Protein AF-A0A7X2MGV6-F1 (afdb_monomer)

Foldseek 3Di:
DCPPPVDDDDDLVNLLVVLVVVDADDLEEEEAAQQLNSNVVNVLVVCLQCVPVQDQDPDPDVVSCVCSGSLLPDDQVSHEYEYEHQDPVRVVSNLVSCQQQQHFYKYFNDDSVQQETAWMWGWDDPDSDRRHGTDIDTDDQDVVVCVVSVHDYDD

Solvent-accessible surface area (backbone atoms only — not comparable to full-atom values): 8718 Å² total; per-residue (Å²): 84,58,88,80,69,62,52,77,85,80,54,67,71,56,26,48,49,51,41,60,70,76,55,79,91,61,54,64,46,79,36,67,70,36,53,59,29,62,48,60,50,32,39,52,53,54,48,35,70,60,35,86,89,56,81,69,78,94,64,89,51,67,68,59,50,57,64,58,23,43,75,70,62,41,59,38,78,70,36,39,42,40,36,22,28,69,46,82,82,27,49,63,48,27,52,49,55,40,22,73,65,20,34,26,33,36,42,35,35,20,41,72,85,83,25,42,24,77,51,38,33,43,32,43,36,93,59,91,50,64,87,39,59,19,48,80,41,76,52,70,97,44,70,70,53,23,63,74,70,66,38,44,73,57,132

Mean predicted aligned error: 6.21 Å

pLDDT: mean 86.59, std 11.35, range [55.81, 98.19]

Structure (mmCIF, N/CA/C/O backbone):
data_AF-A0A7X2MGV6-F1
#
_entry.id   AF-A0A7X2MGV6-F1
#
loop_
_atom_site.group_PDB
_atom_site.id
_atom_site.type_symbol
_atom_site.label_atom_id
_atom_site.label_alt_id
_atom_site.label_comp_id
_atom_site.label_asym_id
_atom_site.label_entity_id
_atom_site.label_seq_id
_atom_site.pdbx_PDB_ins_code
_atom_site.Cartn_x
_atom_site.Cartn_y
_atom_site.Cartn_z
_atom_site.occupancy
_atom_site.B_iso_or_equiv
_atom_site.auth_seq_id
_atom_site.auth_comp_id
_atom_site.auth_asym_id
_atom_site.auth_atom_id
_atom_site.pdbx_PDB_model_num
ATOM 1 N N . GLU A 1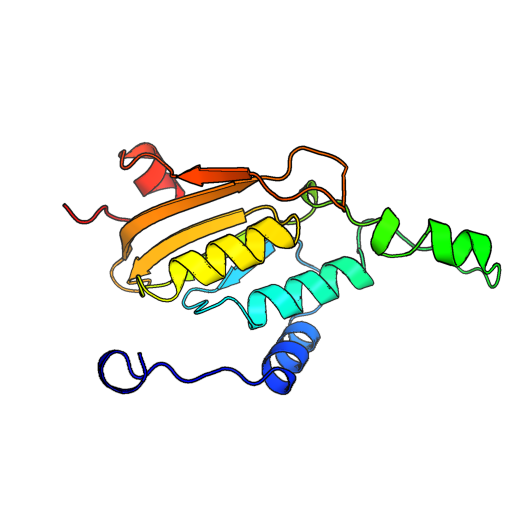 1 ? -0.380 8.592 17.434 1.00 67.88 1 GLU A N 1
ATOM 2 C CA . GLU A 1 1 ? 0.390 7.459 16.893 1.00 67.88 1 GLU A CA 1
ATOM 3 C C . GLU A 1 1 ? 1.152 6.828 18.029 1.00 67.88 1 GLU A C 1
ATOM 5 O O . GLU A 1 1 ? 0.572 6.014 18.722 1.00 67.88 1 GLU A O 1
ATOM 10 N N . ARG A 1 2 ? 2.359 7.301 18.349 1.00 68.62 2 ARG A N 1
ATOM 11 C CA . ARG A 1 2 ? 3.227 6.647 19.335 1.00 68.62 2 ARG A CA 1
ATOM 12 C C . ARG A 1 2 ? 2.630 6.484 20.741 1.00 68.62 2 ARG A C 1
ATOM 14 O O . ARG A 1 2 ? 2.816 5.451 21.362 1.00 68.62 2 ARG A O 1
ATOM 21 N N . LYS A 1 3 ? 1.885 7.477 21.246 1.00 71.19 3 LYS A N 1
ATOM 22 C CA . LYS A 1 3 ? 1.242 7.394 22.576 1.00 71.19 3 LYS A CA 1
ATOM 23 C C . LYS A 1 3 ? -0.084 6.623 22.569 1.00 71.19 3 LYS A C 1
ATOM 25 O O . LYS A 1 3 ? -0.357 5.892 23.509 1.00 71.19 3 LYS A O 1
ATOM 30 N N . SER A 1 4 ? -0.901 6.803 21.529 1.00 75.19 4 SER A N 1
ATOM 31 C CA . SER A 1 4 ? -2.273 6.277 21.465 1.00 75.19 4 SER A CA 1
ATOM 32 C C . SER A 1 4 ? -2.385 4.914 20.776 1.00 75.19 4 SER A C 1
ATOM 34 O O . SER A 1 4 ? -3.077 4.038 21.269 1.00 75.19 4 SER A O 1
ATOM 36 N N . LYS A 1 5 ? -1.688 4.734 19.650 1.00 75.25 5 LYS A N 1
ATOM 37 C CA . LYS A 1 5 ? -1.692 3.524 18.811 1.00 75.25 5 LYS A CA 1
ATOM 38 C C . LYS A 1 5 ? -0.393 2.715 18.920 1.00 75.25 5 LYS A C 1
ATOM 40 O O . LYS A 1 5 ? -0.281 1.670 18.300 1.00 75.25 5 LYS A O 1
ATOM 45 N N . LYS A 1 6 ? 0.594 3.205 19.688 1.00 78.69 6 LYS A N 1
ATOM 46 C CA . LYS A 1 6 ? 1.928 2.596 19.865 1.00 78.69 6 LYS A CA 1
ATOM 4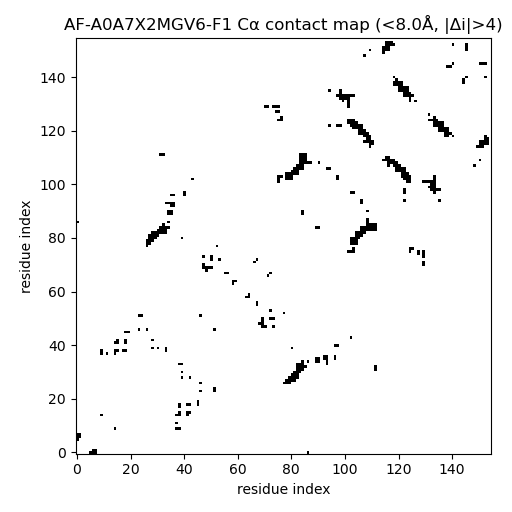7 C C . LYS A 1 6 ? 2.653 2.285 18.547 1.00 78.69 6 LYS A C 1
ATOM 49 O O . LYS A 1 6 ? 3.482 1.390 18.496 1.00 78.69 6 LYS A O 1
ATOM 54 N N . GLN A 1 7 ? 2.347 3.038 17.491 1.00 74.12 7 GLN A N 1
ATOM 55 C CA . GLN A 1 7 ? 3.020 2.890 16.206 1.00 74.12 7 GLN A CA 1
ATOM 56 C C . GLN A 1 7 ? 4.441 3.457 16.301 1.00 74.12 7 GLN A C 1
ATOM 58 O O . GLN A 1 7 ? 4.626 4.609 16.716 1.00 74.12 7 GLN A O 1
ATOM 63 N N . ASP A 1 8 ? 5.413 2.649 15.887 1.00 75.56 8 ASP A N 1
ATOM 64 C CA . ASP A 1 8 ? 6.811 3.033 15.729 1.00 75.56 8 ASP A CA 1
ATOM 65 C C . ASP A 1 8 ? 7.162 3.208 14.245 1.00 75.56 8 ASP A C 1
ATOM 67 O O . ASP A 1 8 ? 6.505 2.683 13.345 1.00 75.56 8 ASP A O 1
ATOM 71 N N . PHE A 1 9 ? 8.196 4.002 13.982 1.00 81.19 9 PHE A N 1
ATOM 72 C CA . PHE A 1 9 ? 8.679 4.253 12.628 1.00 81.19 9 PHE A CA 1
ATOM 73 C C . PHE A 1 9 ? 9.552 3.092 12.146 1.00 81.19 9 PHE A C 1
ATOM 75 O O . PHE A 1 9 ? 10.449 2.662 12.870 1.00 81.19 9 PHE A O 1
ATOM 82 N N . THR A 1 10 ? 9.350 2.641 10.905 1.00 88.19 10 THR A N 1
ATOM 83 C CA . THR A 1 10 ? 10.216 1.632 10.277 1.00 88.19 10 THR A CA 1
ATOM 84 C C . THR A 1 10 ? 11.427 2.314 9.631 1.00 88.19 10 THR A C 1
ATOM 86 O O . THR A 1 10 ? 11.252 3.078 8.678 1.00 88.19 10 THR A O 1
ATOM 89 N N . PRO A 1 11 ? 12.667 2.064 10.101 1.00 91.19 11 PRO A N 1
ATOM 90 C CA . PRO A 1 11 ? 13.856 2.632 9.480 1.00 91.19 11 PRO A CA 1
ATOM 91 C C . PRO A 1 11 ? 14.032 2.141 8.040 1.00 91.19 11 PRO A C 1
ATOM 93 O O . PRO A 1 11 ? 13.826 0.966 7.743 1.00 91.19 11 PRO A O 1
ATOM 96 N N . ILE A 1 12 ? 14.520 3.019 7.161 1.00 90.75 12 ILE A N 1
ATOM 97 C CA . ILE A 1 12 ? 14.731 2.727 5.731 1.00 90.75 12 ILE A CA 1
ATOM 98 C C . ILE A 1 12 ? 15.596 1.475 5.510 1.00 90.75 12 ILE A C 1
ATOM 100 O O . ILE A 1 12 ? 15.359 0.709 4.575 1.00 90.75 12 ILE A O 1
ATOM 104 N N . SER A 1 13 ? 16.596 1.243 6.365 1.00 93.94 13 SER A N 1
ATOM 105 C CA . SER A 1 13 ? 17.450 0.053 6.295 1.00 93.94 13 SER A CA 1
ATOM 106 C C . SER A 1 13 ? 16.654 -1.246 6.449 1.00 93.94 13 SER A C 1
ATOM 108 O O . SER A 1 13 ? 16.913 -2.199 5.715 1.00 93.94 13 SER A O 1
ATOM 110 N N . ILE A 1 14 ? 15.658 -1.264 7.339 1.00 94.62 14 ILE A N 1
ATOM 111 C CA . ILE A 1 14 ? 14.778 -2.413 7.568 1.00 94.62 14 ILE A CA 1
ATOM 112 C C . ILE A 1 14 ? 13.837 -2.600 6.380 1.00 94.62 14 ILE A C 1
ATOM 114 O O . ILE A 1 14 ? 13.774 -3.701 5.837 1.00 94.62 14 ILE A O 1
ATOM 118 N N . SER A 1 15 ? 13.194 -1.531 5.899 1.00 93.50 15 SER A N 1
ATOM 119 C CA . SER A 1 15 ? 12.315 -1.597 4.722 1.00 93.50 15 SER A CA 1
ATOM 120 C C . SER A 1 15 ? 13.045 -2.159 3.497 1.00 93.50 15 SER A C 1
ATOM 122 O O . SER A 1 15 ? 12.545 -3.054 2.815 1.00 93.50 15 SER A O 1
ATOM 124 N N . ASN A 1 16 ? 14.277 -1.701 3.256 1.00 91.62 16 ASN A N 1
ATOM 125 C CA . ASN A 1 16 ? 15.115 -2.186 2.160 1.00 91.62 16 ASN A CA 1
ATOM 126 C C . ASN A 1 16 ? 15.558 -3.642 2.339 1.00 91.62 16 ASN A C 1
ATOM 128 O O . ASN A 1 16 ? 15.649 -4.376 1.352 1.00 91.62 16 ASN A O 1
ATOM 132 N N . LEU A 1 17 ? 15.870 -4.059 3.569 1.00 93.38 17 LEU A N 1
ATOM 133 C CA . LEU A 1 17 ? 16.241 -5.440 3.867 1.00 93.38 17 LEU A CA 1
ATOM 134 C C . LEU A 1 17 ? 15.065 -6.381 3.592 1.00 93.38 17 LEU A C 1
ATOM 136 O O . LEU A 1 17 ? 15.218 -7.334 2.830 1.00 93.38 17 LEU A O 1
ATOM 140 N N . VAL A 1 18 ? 13.882 -6.076 4.132 1.00 91.81 18 VAL A N 1
ATOM 141 C CA . VAL A 1 18 ? 12.676 -6.896 3.944 1.00 91.81 18 VAL A CA 1
ATOM 142 C C . VAL A 1 18 ? 12.295 -6.978 2.468 1.00 91.81 18 VAL A C 1
ATOM 144 O O . VAL A 1 18 ? 12.086 -8.073 1.948 1.00 91.81 18 VAL A O 1
ATOM 147 N N . ALA A 1 19 ? 12.307 -5.852 1.749 1.00 89.31 19 ALA A N 1
ATOM 148 C CA . ALA A 1 19 ? 12.002 -5.835 0.320 1.00 89.31 19 ALA A CA 1
ATOM 149 C C . ALA A 1 19 ? 12.981 -6.681 -0.520 1.00 89.31 19 ALA A C 1
ATOM 151 O O . ALA A 1 19 ? 12.624 -7.131 -1.607 1.00 89.31 19 ALA A O 1
ATOM 152 N N . LYS A 1 20 ? 14.220 -6.895 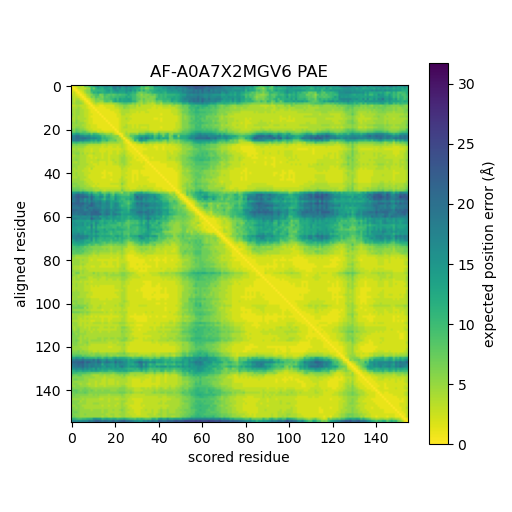-0.053 1.00 87.94 20 LYS A N 1
ATOM 153 C CA . LYS A 1 20 ? 15.183 -7.803 -0.699 1.00 87.94 20 LYS A CA 1
ATOM 154 C C . LYS A 1 20 ? 14.940 -9.269 -0.331 1.00 87.94 20 LYS A C 1
ATOM 156 O O . LYS A 1 20 ? 15.147 -10.118 -1.193 1.00 87.94 20 LYS A O 1
ATOM 161 N N . LEU A 1 21 ? 14.512 -9.550 0.903 1.00 89.81 21 LEU A N 1
ATOM 162 C CA . LEU A 1 21 ? 14.235 -10.906 1.396 1.00 89.81 21 LEU A CA 1
ATOM 163 C C . LEU A 1 21 ? 12.995 -11.534 0.751 1.00 89.81 21 LEU A C 1
ATOM 165 O O . LEU A 1 21 ? 13.028 -12.710 0.414 1.00 89.81 21 LEU A O 1
ATOM 169 N N . VAL A 1 22 ? 11.926 -10.756 0.541 1.00 84.62 22 VAL A N 1
ATOM 170 C CA . VAL A 1 22 ? 10.659 -11.242 -0.050 1.00 84.62 22 VAL A CA 1
ATOM 171 C C . VAL A 1 22 ? 10.827 -11.737 -1.497 1.00 84.62 22 VAL A C 1
ATOM 173 O O . VAL A 1 22 ? 10.012 -12.515 -1.986 1.00 84.62 22 VAL A O 1
ATOM 176 N N . GLY A 1 23 ? 11.905 -11.348 -2.181 1.00 70.44 23 GLY A N 1
ATOM 177 C CA . GLY A 1 23 ? 12.182 -11.803 -3.542 1.00 70.44 23 GLY A CA 1
ATOM 178 C C . GLY A 1 23 ? 11.394 -11.039 -4.611 1.00 70.44 23 GLY A C 1
ATOM 179 O O . GLY A 1 23 ? 10.854 -9.962 -4.361 1.00 70.44 23 GLY A O 1
ATOM 180 N N . LYS A 1 24 ? 11.423 -11.549 -5.848 1.00 67.00 24 LYS A N 1
ATOM 181 C CA . LYS A 1 24 ? 11.068 -10.789 -7.066 1.00 67.00 24 LYS A CA 1
ATOM 182 C C . LYS A 1 24 ? 9.842 -11.325 -7.803 1.00 67.00 24 LYS A C 1
ATOM 184 O O . LYS A 1 24 ? 9.448 -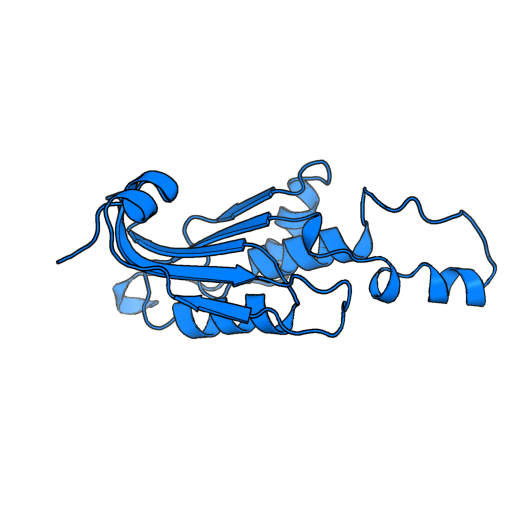10.753 -8.813 1.00 67.00 24 LYS A O 1
ATOM 189 N N . ASP A 1 25 ? 9.260 -12.413 -7.321 1.00 63.19 25 ASP A N 1
ATOM 190 C CA . ASP A 1 25 ? 8.437 -13.275 -8.175 1.00 63.19 25 ASP A CA 1
ATOM 191 C C . ASP A 1 25 ? 6.949 -12.913 -8.135 1.00 63.19 25 ASP A C 1
ATOM 193 O O . ASP A 1 25 ? 6.122 -13.595 -8.735 1.00 63.19 25 ASP A O 1
ATOM 197 N N . LYS A 1 26 ? 6.592 -11.837 -7.421 1.00 72.31 26 LYS A N 1
ATOM 198 C CA . LYS A 1 26 ? 5.208 -11.389 -7.274 1.00 72.31 26 LYS A CA 1
ATOM 199 C C . LYS A 1 26 ? 5.064 -9.910 -7.614 1.00 72.31 26 LYS A C 1
ATOM 201 O O . LYS A 1 26 ? 5.686 -9.043 -6.990 1.00 72.31 26 LYS A O 1
ATOM 206 N N . SER A 1 27 ? 4.191 -9.652 -8.584 1.00 83.75 27 SER A N 1
ATOM 207 C CA . SER A 1 27 ? 3.685 -8.329 -8.962 1.00 83.75 27 SER A CA 1
ATOM 208 C C . SER A 1 27 ? 2.731 -7.733 -7.927 1.00 83.75 27 SER A C 1
ATOM 210 O O . SER A 1 27 ? 2.438 -6.542 -7.970 1.00 83.75 27 SER A O 1
ATOM 212 N N . THR A 1 28 ? 2.252 -8.550 -6.993 1.00 90.06 28 THR A N 1
ATOM 213 C CA . THR A 1 28 ? 1.317 -8.152 -5.943 1.00 90.06 28 THR A CA 1
ATOM 214 C C . THR A 1 28 ? 2.037 -7.890 -4.625 1.00 90.06 28 THR A C 1
ATOM 216 O O . THR A 1 28 ? 2.928 -8.648 -4.231 1.00 90.06 28 THR A O 1
ATOM 219 N N . TYR A 1 29 ? 1.587 -6.875 -3.901 1.00 93.69 29 TYR A N 1
ATOM 220 C CA . TYR A 1 29 ? 2.044 -6.516 -2.566 1.00 93.69 29 TYR A CA 1
ATOM 221 C C . TYR A 1 29 ? 0.846 -6.348 -1.631 1.00 93.69 29 TYR A C 1
ATOM 223 O O . TYR A 1 29 ? -0.177 -5.817 -2.052 1.00 93.69 29 TYR A O 1
ATOM 231 N N . TYR A 1 30 ? 0.982 -6.788 -0.380 1.00 94.81 30 TYR A N 1
ATOM 232 C CA . TYR A 1 30 ? -0.011 -6.576 0.670 1.00 94.81 30 TYR A CA 1
ATOM 233 C C . TYR A 1 30 ? 0.673 -6.139 1.965 1.00 94.81 30 TYR A C 1
ATOM 235 O O . TYR A 1 30 ? 1.629 -6.784 2.401 1.00 94.81 30 TYR A O 1
ATOM 243 N N . GLU A 1 31 ? 0.174 -5.067 2.576 1.00 94.69 31 GLU A N 1
ATOM 244 C CA . GLU A 1 31 ? 0.638 -4.568 3.871 1.00 94.69 31 GLU A CA 1
ATOM 245 C C . GLU A 1 31 ? -0.553 -4.165 4.757 1.00 94.69 31 GLU A C 1
ATOM 247 O O . GLU A 1 31 ? -1.193 -3.153 4.474 1.00 94.69 31 GLU A O 1
ATOM 252 N N . PRO A 1 32 ? -0.854 -4.915 5.835 1.00 95.00 32 PRO A N 1
ATOM 253 C CA . PRO A 1 32 ? -2.021 -4.665 6.687 1.00 95.00 32 PRO A CA 1
ATOM 254 C C . PRO A 1 32 ? -1.862 -3.478 7.656 1.00 95.00 32 PRO A C 1
ATOM 256 O O . PRO A 1 32 ? -2.792 -3.171 8.394 1.00 95.00 32 PRO A O 1
ATOM 259 N N . ALA A 1 33 ? -0.679 -2.864 7.739 1.00 94.06 33 ALA A N 1
ATOM 260 C CA . ALA A 1 33 ? -0.380 -1.763 8.659 1.00 94.06 33 ALA A CA 1
ATOM 261 C C . ALA A 1 33 ? 0.670 -0.831 8.042 1.00 94.06 33 ALA A C 1
ATOM 263 O O . ALA A 1 33 ? 1.797 -0.716 8.527 1.00 94.06 33 ALA A O 1
ATOM 264 N N . ALA A 1 34 ? 0.313 -0.223 6.913 1.00 94.44 34 ALA A N 1
ATOM 265 C CA . ALA A 1 34 ? 1.271 0.451 6.045 1.00 94.44 34 ALA A CA 1
ATOM 266 C C . ALA A 1 34 ? 1.873 1.732 6.637 1.00 94.44 34 ALA A C 1
ATOM 268 O O . ALA A 1 34 ? 2.948 2.178 6.216 1.00 94.44 34 ALA A O 1
ATOM 269 N N . GLY A 1 35 ? 1.210 2.361 7.608 1.00 93.50 35 GLY A N 1
ATOM 270 C CA . GLY A 1 35 ? 1.578 3.680 8.099 1.00 93.50 35 GLY A CA 1
ATOM 271 C C . GLY A 1 35 ? 1.660 4.668 6.938 1.00 93.50 35 GLY A C 1
ATOM 272 O O . GLY A 1 35 ? 0.722 4.831 6.165 1.00 93.50 35 GLY A O 1
ATOM 273 N N . THR A 1 36 ? 2.811 5.324 6.782 1.00 93.75 36 THR A N 1
ATOM 274 C CA . THR A 1 36 ? 3.068 6.224 5.645 1.00 93.75 36 THR A CA 1
ATOM 275 C C . THR A 1 36 ? 3.563 5.504 4.382 1.00 93.75 36 THR A C 1
ATOM 277 O O . THR A 1 36 ? 3.825 6.162 3.376 1.00 93.75 36 THR A O 1
ATOM 280 N N . GLY A 1 37 ? 3.706 4.174 4.411 1.00 94.25 37 GLY A N 1
ATOM 281 C CA . GLY A 1 37 ? 4.057 3.339 3.260 1.00 94.25 37 GLY A CA 1
ATOM 282 C C . GLY A 1 37 ? 5.557 3.138 3.036 1.00 94.25 37 GLY A C 1
ATOM 283 O O . GLY A 1 37 ? 5.988 2.972 1.900 1.00 94.25 37 GLY A O 1
ATOM 284 N N . SER A 1 38 ? 6.398 3.182 4.076 1.00 94.69 38 SER A N 1
ATOM 285 C CA . SER A 1 38 ? 7.860 3.072 3.894 1.00 94.69 38 SER A CA 1
ATOM 286 C C . SER A 1 38 ? 8.304 1.738 3.267 1.00 94.69 38 SER A C 1
ATOM 288 O O . SER A 1 38 ? 9.200 1.722 2.419 1.00 94.69 38 SER A O 1
ATOM 290 N N . MET A 1 39 ? 7.678 0.622 3.656 1.00 94.00 39 MET A N 1
ATOM 291 C CA . MET A 1 39 ? 7.963 -0.703 3.102 1.00 94.00 39 MET A CA 1
ATOM 292 C C . MET A 1 39 ? 7.361 -0.866 1.709 1.00 94.00 39 MET A C 1
ATOM 294 O O . MET A 1 39 ? 8.052 -1.347 0.810 1.00 94.00 39 MET A O 1
ATOM 298 N N . LEU A 1 40 ? 6.140 -0.372 1.506 1.00 95.12 40 LEU A N 1
ATOM 299 C CA . LEU A 1 40 ? 5.508 -0.258 0.195 1.00 95.12 40 LEU A CA 1
ATOM 300 C C . LEU A 1 40 ? 6.404 0.490 -0.811 1.00 95.12 40 LEU A C 1
ATOM 302 O O . LEU A 1 40 ? 6.646 0.001 -1.914 1.00 95.12 40 LEU A O 1
ATOM 306 N N . ILE A 1 41 ? 6.991 1.624 -0.415 1.00 94.56 41 ILE A N 1
ATOM 307 C CA . ILE A 1 41 ? 7.931 2.388 -1.252 1.00 94.56 41 ILE A CA 1
ATOM 308 C C . ILE A 1 41 ? 9.194 1.574 -1.558 1.00 94.56 41 ILE A C 1
ATOM 310 O O . ILE A 1 41 ? 9.672 1.591 -2.694 1.00 94.56 41 ILE A O 1
ATOM 314 N N . ALA A 1 42 ? 9.744 0.858 -0.574 1.00 93.62 42 ALA A N 1
ATOM 315 C CA . ALA A 1 42 ? 10.921 0.016 -0.784 1.00 93.62 42 ALA A CA 1
ATOM 316 C C . ALA A 1 42 ? 10.635 -1.142 -1.759 1.00 93.62 42 ALA A C 1
ATOM 318 O O . ALA A 1 42 ? 11.476 -1.451 -2.610 1.00 93.62 42 ALA A O 1
ATOM 319 N N . LYS A 1 43 ? 9.440 -1.747 -1.688 1.00 91.94 43 LYS A N 1
ATOM 320 C CA . LYS A 1 43 ? 8.986 -2.760 -2.654 1.00 91.94 43 LYS A CA 1
ATOM 321 C C . LYS A 1 43 ? 8.852 -2.167 -4.054 1.00 91.94 43 LYS A C 1
ATOM 323 O O . LYS A 1 43 ? 9.480 -2.690 -4.970 1.00 91.94 43 LYS A O 1
ATOM 328 N N . TRP A 1 44 ? 8.147 -1.044 -4.201 1.00 90.69 44 TRP A N 1
ATOM 329 C CA . TRP A 1 44 ? 8.008 -0.345 -5.484 1.00 90.69 44 TRP A CA 1
ATOM 330 C C . TRP A 1 44 ? 9.358 0.003 -6.114 1.00 90.69 44 TRP A C 1
ATOM 332 O O . TRP A 1 44 ? 9.572 -0.190 -7.310 1.00 90.69 44 TRP A O 1
ATOM 342 N N . TRP A 1 45 ? 10.311 0.475 -5.308 1.00 89.19 45 TRP A N 1
ATOM 343 C CA . TRP A 1 45 ? 11.653 0.782 -5.791 1.00 89.19 45 TRP A CA 1
ATOM 344 C C . TRP A 1 45 ? 12.378 -0.465 -6.315 1.00 89.19 45 TRP A C 1
ATOM 346 O O . TRP A 1 45 ? 13.009 -0.426 -7.375 1.00 89.19 45 TRP A O 1
ATOM 356 N N . ASN A 1 46 ? 12.264 -1.592 -5.607 1.00 86.88 46 ASN A N 1
ATOM 357 C CA . ASN A 1 46 ? 12.820 -2.864 -6.063 1.00 86.88 46 ASN A CA 1
ATOM 358 C C . ASN A 1 46 ? 12.161 -3.354 -7.360 1.00 86.88 46 ASN A C 1
ATOM 360 O O . ASN A 1 46 ? 12.875 -3.832 -8.247 1.00 86.88 46 ASN A O 1
ATOM 364 N N . ASP A 1 47 ? 10.843 -3.202 -7.478 1.00 85.19 47 ASP A N 1
ATOM 365 C CA . ASP A 1 47 ? 10.063 -3.579 -8.657 1.00 85.19 47 ASP A CA 1
ATOM 366 C C . ASP A 1 47 ? 10.469 -2.755 -9.879 1.00 85.19 47 ASP A C 1
ATOM 368 O O . ASP A 1 47 ? 10.844 -3.321 -10.908 1.00 85.19 47 ASP A O 1
ATOM 372 N N . ARG A 1 48 ? 10.546 -1.427 -9.723 1.00 82.38 48 ARG A N 1
ATOM 373 C CA . ARG A 1 48 ? 11.080 -0.496 -10.727 1.00 82.38 48 ARG A CA 1
ATOM 374 C C . ARG A 1 48 ? 12.457 -0.923 -11.216 1.00 82.38 48 ARG A C 1
ATOM 376 O O . ARG A 1 48 ? 12.678 -1.044 -12.416 1.00 82.38 48 ARG A O 1
ATOM 383 N N . LEU A 1 49 ? 13.408 -1.123 -10.301 1.00 78.25 49 LEU A N 1
ATOM 384 C CA . LEU A 1 49 ? 14.805 -1.363 -10.668 1.00 78.25 49 LEU A CA 1
ATOM 385 C C . LEU A 1 49 ? 15.013 -2.659 -11.446 1.00 78.25 49 LEU A C 1
ATOM 387 O O . LEU A 1 49 ? 15.914 -2.711 -12.290 1.00 78.25 49 LEU A O 1
ATOM 391 N N . LYS A 1 50 ? 14.230 -3.691 -11.125 1.00 69.56 50 LYS A N 1
ATOM 392 C CA . LYS A 1 50 ? 14.476 -5.059 -11.584 1.00 69.56 50 LYS A CA 1
ATOM 393 C C . LYS A 1 50 ? 13.480 -5.558 -12.620 1.00 69.56 50 LYS A C 1
ATOM 395 O O . LYS A 1 50 ? 13.744 -6.642 -13.123 1.00 69.56 50 LYS A O 1
ATOM 400 N N . ASN A 1 51 ? 12.404 -4.803 -12.881 1.00 65.69 51 ASN A N 1
ATOM 401 C CA . ASN A 1 51 ? 11.276 -5.112 -13.763 1.00 65.69 51 ASN A CA 1
ATOM 402 C C . ASN A 1 51 ? 11.317 -6.546 -14.338 1.00 65.69 51 ASN A C 1
ATOM 404 O O . ASN A 1 51 ? 11.934 -6.757 -15.383 1.00 65.69 51 ASN A O 1
ATOM 408 N N . PRO A 1 52 ? 10.682 -7.538 -13.684 1.00 55.81 52 PRO A N 1
ATOM 409 C CA . PRO A 1 52 ? 10.736 -8.924 -14.136 1.00 55.81 52 PRO A CA 1
ATOM 410 C C . PRO A 1 52 ? 10.088 -9.128 -15.515 1.00 55.81 52 PRO A C 1
ATOM 412 O O . PRO A 1 52 ? 10.365 -10.136 -16.162 1.00 55.81 52 PRO A O 1
ATOM 415 N N . LEU A 1 53 ? 9.264 -8.181 -15.984 1.00 58.47 53 LEU A N 1
ATOM 416 C CA . LEU A 1 53 ? 8.609 -8.230 -17.293 1.00 58.47 53 LEU A CA 1
ATOM 417 C C . LEU A 1 53 ? 9.467 -7.652 -18.425 1.00 58.47 53 LEU A C 1
ATOM 419 O O . LEU A 1 53 ? 9.206 -7.940 -19.590 1.00 58.47 53 LEU A O 1
ATOM 423 N N . TYR A 1 54 ? 10.511 -6.881 -18.105 1.00 63.16 54 TYR A N 1
ATOM 424 C CA . TYR A 1 54 ? 11.445 -6.337 -19.086 1.00 63.16 54 TYR A CA 1
ATOM 425 C C . TYR A 1 54 ? 12.851 -6.898 -18.854 1.00 63.16 54 TYR A C 1
ATOM 427 O O . TYR A 1 54 ? 13.610 -6.429 -18.001 1.00 63.16 54 TYR A O 1
ATOM 435 N N . LYS A 1 55 ? 13.236 -7.905 -19.648 1.00 62.00 55 LYS A N 1
ATOM 436 C CA . LYS A 1 55 ? 14.620 -8.393 -19.675 1.00 62.00 55 LYS A CA 1
ATOM 437 C C . LYS A 1 55 ? 15.499 -7.328 -20.323 1.00 62.00 55 LYS A C 1
ATOM 439 O O . LYS A 1 55 ? 15.454 -7.145 -21.537 1.00 62.00 55 LYS A O 1
ATOM 444 N N . ARG A 1 56 ? 16.300 -6.628 -19.516 1.00 65.50 56 ARG A N 1
ATOM 445 C CA . ARG A 1 56 ? 17.290 -5.692 -20.055 1.00 65.50 56 ARG A CA 1
ATOM 446 C C . ARG A 1 56 ? 18.264 -6.446 -20.966 1.00 65.50 56 ARG A C 1
ATOM 448 O O . ARG A 1 56 ? 18.771 -7.485 -20.542 1.00 65.50 56 ARG A O 1
ATOM 455 N N . PRO A 1 57 ? 18.548 -5.939 -22.175 1.00 66.75 57 PRO A N 1
ATOM 456 C CA . PRO A 1 57 ? 19.615 -6.493 -22.993 1.00 66.75 57 PRO A CA 1
ATOM 457 C C . PRO A 1 57 ? 20.956 -6.327 -22.263 1.00 66.75 57 PRO A C 1
ATOM 459 O O . PRO A 1 57 ? 21.257 -5.245 -21.754 1.00 66.75 57 PRO A O 1
ATOM 462 N N . GLU A 1 58 ? 21.758 -7.391 -22.198 1.00 71.56 58 GLU A N 1
ATOM 463 C CA . GLU A 1 58 ? 23.149 -7.301 -21.742 1.00 71.56 58 GLU A CA 1
ATOM 464 C C . GLU A 1 58 ? 23.958 -6.549 -22.802 1.00 71.56 58 GLU A C 1
ATOM 466 O O . GLU A 1 58 ? 24.248 -7.064 -23.879 1.00 71.56 58 GLU A O 1
ATOM 471 N N . THR A 1 59 ? 24.258 -5.280 -22.527 1.00 74.69 59 THR A N 1
ATOM 472 C CA . THR A 1 59 ? 25.036 -4.423 -23.420 1.00 74.69 59 THR A CA 1
ATOM 473 C C . THR A 1 59 ? 25.788 -3.354 -22.638 1.00 74.69 59 THR A C 1
ATOM 475 O O . THR A 1 59 ? 25.253 -2.751 -21.703 1.00 74.69 59 THR A O 1
ATOM 478 N N . ASP A 1 60 ? 27.017 -3.080 -23.068 1.00 79.69 60 ASP A N 1
ATOM 479 C CA . ASP A 1 60 ? 27.847 -1.999 -22.530 1.00 79.69 60 ASP A CA 1
ATOM 480 C C . ASP A 1 60 ? 27.563 -0.645 -23.198 1.00 79.69 60 ASP A C 1
ATOM 482 O O . ASP A 1 60 ? 28.149 0.372 -22.826 1.00 79.69 60 ASP A O 1
ATOM 486 N N . ASN A 1 61 ? 26.643 -0.594 -24.171 1.00 84.81 61 ASN A N 1
ATOM 487 C CA . ASN A 1 61 ? 26.294 0.652 -24.839 1.00 84.81 61 ASN A CA 1
ATOM 488 C C . ASN A 1 61 ? 25.533 1.594 -23.874 1.00 84.81 61 ASN A C 1
ATOM 490 O O . ASN A 1 61 ? 24.425 1.263 -23.432 1.00 84.81 61 ASN A O 1
ATOM 494 N N . PRO A 1 62 ? 26.065 2.796 -23.577 1.00 81.94 62 PRO A N 1
ATOM 495 C CA . PRO A 1 62 ? 25.481 3.702 -22.591 1.00 81.94 62 PRO A CA 1
ATOM 496 C C . PRO A 1 62 ? 24.119 4.266 -23.019 1.00 81.94 62 PRO A C 1
ATOM 498 O O . PRO A 1 62 ? 23.254 4.449 -22.165 1.00 81.94 62 PRO A O 1
ATOM 501 N N . LEU A 1 63 ? 23.886 4.489 -24.319 1.00 80.88 63 LEU A N 1
ATOM 502 C CA . LEU A 1 63 ? 22.590 4.949 -24.836 1.00 80.88 63 LEU A CA 1
ATOM 503 C C . LEU A 1 63 ? 21.516 3.877 -24.658 1.00 80.88 63 LEU A C 1
ATOM 505 O O . LEU A 1 63 ? 20.438 4.171 -24.145 1.00 80.88 63 LEU A O 1
ATOM 509 N N . ILE A 1 64 ? 21.823 2.624 -25.014 1.00 76.44 64 ILE A N 1
ATOM 510 C CA . ILE A 1 64 ? 20.884 1.511 -24.815 1.00 76.44 64 ILE A CA 1
ATOM 511 C C . ILE A 1 64 ? 20.610 1.345 -23.316 1.00 76.44 64 ILE A C 1
ATOM 513 O O . ILE A 1 64 ? 19.459 1.226 -22.917 1.00 76.44 64 ILE A O 1
ATOM 517 N N . LYS A 1 65 ? 21.627 1.423 -22.453 1.00 74.88 65 LYS A N 1
ATOM 518 C CA . LYS A 1 65 ? 21.455 1.334 -20.994 1.00 74.88 65 LYS A CA 1
ATOM 519 C C . LYS A 1 65 ? 20.556 2.435 -20.416 1.00 74.88 65 LYS A C 1
ATOM 521 O O . LYS A 1 65 ? 19.778 2.166 -19.502 1.00 74.88 65 LYS A O 1
ATOM 526 N N . VAL A 1 66 ? 20.637 3.657 -20.948 1.00 77.94 66 VAL A N 1
ATOM 527 C CA . VAL A 1 66 ? 19.740 4.764 -20.575 1.00 77.94 66 VAL A CA 1
ATOM 528 C C . VAL A 1 66 ? 18.312 4.495 -21.049 1.00 77.94 66 VAL A C 1
ATOM 530 O O . VAL A 1 66 ? 17.399 4.545 -20.227 1.00 77.94 66 VAL A O 1
ATOM 533 N N . LEU A 1 67 ? 18.113 4.147 -22.325 1.00 73.88 67 LEU A N 1
ATOM 534 C CA . LEU A 1 67 ? 16.787 3.896 -22.914 1.00 73.88 67 LEU A CA 1
ATOM 535 C C . LEU A 1 67 ? 16.088 2.661 -22.323 1.00 73.88 67 LEU A C 1
ATOM 537 O O . LEU A 1 67 ? 14.867 2.609 -22.253 1.00 73.88 67 LEU A O 1
ATOM 541 N N . THR A 1 68 ? 16.861 1.684 -21.850 1.00 70.31 68 THR A N 1
ATOM 542 C CA . THR A 1 68 ? 16.378 0.455 -21.188 1.00 70.31 68 THR A CA 1
ATOM 543 C C . THR A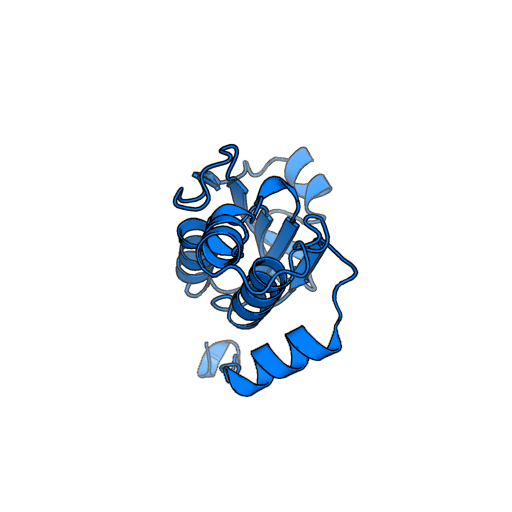 1 68 ? 16.372 0.551 -19.659 1.00 70.31 68 THR A C 1
ATOM 545 O O . THR A 1 68 ? 16.147 -0.436 -18.946 1.00 70.31 68 THR A O 1
ATOM 548 N N . SER A 1 69 ? 16.641 1.740 -19.112 1.00 71.69 69 SER A N 1
ATOM 549 C CA . SER A 1 69 ? 16.631 1.952 -17.668 1.00 71.69 69 SER A CA 1
ATOM 550 C C . SER A 1 69 ? 15.224 1.766 -17.088 1.00 71.69 69 SER A C 1
ATOM 552 O O . SER A 1 69 ? 14.210 1.877 -17.779 1.00 71.69 69 SER A O 1
ATOM 554 N N . SER A 1 70 ? 15.146 1.503 -15.781 1.00 68.12 70 SER A N 1
ATOM 555 C CA . SER A 1 70 ? 13.881 1.392 -15.032 1.00 68.12 70 SER A CA 1
ATOM 556 C C . SER A 1 70 ? 13.010 2.642 -15.109 1.00 68.12 70 SER A C 1
ATOM 558 O O . SER A 1 70 ? 11.836 2.598 -14.758 1.00 68.12 70 SER A O 1
ATOM 560 N N . ILE A 1 71 ? 13.594 3.765 -15.523 1.00 66.00 71 ILE A N 1
ATOM 561 C CA . ILE A 1 71 ? 12.888 5.020 -15.718 1.00 66.00 71 ILE A CA 1
ATOM 562 C C . ILE A 1 71 ? 11.970 4.906 -16.940 1.00 66.00 71 ILE A C 1
ATOM 564 O O . ILE A 1 71 ? 10.822 5.283 -16.811 1.00 66.00 71 ILE A O 1
ATOM 568 N N . PHE A 1 72 ? 12.407 4.300 -18.048 1.00 70.25 72 PHE A N 1
ATOM 569 C CA . PHE A 1 72 ? 11.613 4.194 -19.286 1.00 70.25 72 PHE A CA 1
ATOM 570 C C . PHE A 1 72 ? 10.895 2.854 -19.475 1.00 70.25 72 PHE A C 1
ATOM 572 O O . PHE A 1 72 ? 10.064 2.722 -20.363 1.00 70.25 72 PHE A O 1
ATOM 579 N N . THR A 1 73 ? 11.231 1.844 -18.672 1.00 71.88 73 THR A N 1
ATOM 580 C CA . THR A 1 73 ? 10.711 0.474 -18.840 1.00 71.88 73 THR A CA 1
ATOM 581 C C . THR A 1 73 ? 9.694 0.077 -17.780 1.00 71.88 73 THR A C 1
ATOM 583 O O . THR A 1 73 ? 9.133 -1.007 -17.869 1.00 71.88 73 THR A O 1
ATOM 586 N N . TYR A 1 74 ? 9.473 0.897 -16.751 1.00 76.31 74 TYR A N 1
ATOM 587 C CA . TYR A 1 74 ? 8.503 0.594 -15.700 1.00 76.31 74 TYR A CA 1
ATOM 588 C C . TYR A 1 74 ? 7.071 0.755 -16.213 1.00 76.31 74 TYR A C 1
ATOM 590 O O . TYR A 1 74 ? 6.676 1.857 -16.581 1.00 76.31 74 TYR A O 1
ATOM 598 N N . ASP A 1 75 ? 6.305 -0.334 -16.169 1.00 81.25 75 ASP A N 1
ATOM 599 C CA . ASP A 1 75 ? 4.868 -0.335 -16.433 1.00 81.25 75 ASP A CA 1
ATOM 600 C C . ASP A 1 75 ? 4.112 -0.470 -15.098 1.00 81.25 75 ASP A C 1
ATOM 602 O O . ASP A 1 75 ? 4.228 -1.511 -14.444 1.00 81.25 75 ASP A O 1
ATOM 606 N N . PRO A 1 76 ? 3.349 0.543 -14.654 1.00 82.06 76 PRO A N 1
ATOM 607 C CA . PRO A 1 76 ? 2.587 0.463 -13.412 1.00 82.06 76 PRO A CA 1
ATOM 608 C C . PRO A 1 76 ? 1.451 -0.566 -13.456 1.00 82.06 76 PRO A C 1
ATOM 610 O O . PRO A 1 76 ? 1.075 -1.093 -12.410 1.00 82.06 76 PRO A O 1
ATOM 613 N N . ARG A 1 77 ? 0.935 -0.913 -14.644 1.00 83.88 77 ARG A N 1
ATOM 614 C CA . ARG A 1 77 ? -0.147 -1.898 -14.828 1.00 83.88 77 ARG A CA 1
ATOM 615 C C . ARG A 1 77 ? 0.296 -3.321 -14.506 1.00 83.88 77 ARG A C 1
ATOM 617 O O . ARG A 1 77 ? -0.532 -4.178 -14.215 1.00 83.88 77 ARG A O 1
ATOM 624 N N . ALA A 1 78 ? 1.602 -3.559 -14.522 1.00 84.50 78 ALA A N 1
ATOM 625 C CA . ALA A 1 78 ? 2.201 -4.831 -14.163 1.00 84.50 78 ALA A CA 1
ATOM 626 C C . ALA A 1 78 ? 2.169 -5.136 -12.660 1.00 84.50 78 ALA A C 1
ATOM 628 O O . ALA A 1 78 ? 2.482 -6.264 -12.284 1.00 84.50 78 ALA A O 1
ATOM 629 N N . TYR A 1 79 ? 1.851 -4.156 -11.809 1.00 88.62 79 TYR A N 1
ATOM 630 C CA . TYR A 1 79 ? 1.973 -4.265 -10.357 1.00 88.62 79 TYR A CA 1
ATOM 631 C C . TYR A 1 79 ? 0.681 -3.876 -9.645 1.00 88.62 79 TYR A C 1
ATOM 633 O O . TYR A 1 79 ? -0.059 -3.006 -10.098 1.00 88.62 79 TYR A O 1
ATOM 641 N N . TRP A 1 80 ? 0.441 -4.496 -8.492 1.00 93.31 80 TRP A N 1
ATOM 642 C CA . TRP A 1 80 ? -0.689 -4.182 -7.624 1.00 93.31 80 TRP A CA 1
ATOM 643 C C . TRP A 1 80 ? -0.243 -4.060 -6.168 1.00 93.31 80 TRP A C 1
ATOM 645 O O . TRP A 1 80 ? 0.258 -5.026 -5.587 1.00 93.31 80 TRP A O 1
ATOM 655 N N . TYR A 1 81 ? -0.450 -2.891 -5.563 1.00 95.31 81 TYR A N 1
ATOM 656 C CA . TYR A 1 81 ? -0.102 -2.618 -4.168 1.00 95.31 81 TYR A CA 1
ATOM 657 C C . TYR A 1 81 ? -1.366 -2.471 -3.313 1.00 95.31 81 TYR A C 1
ATOM 659 O O . TYR A 1 81 ? -2.074 -1.472 -3.394 1.00 95.31 81 TYR A O 1
ATOM 667 N N . GLN A 1 82 ? -1.642 -3.462 -2.472 1.00 96.62 82 GLN A N 1
ATOM 668 C CA . GLN A 1 82 ? -2.716 -3.429 -1.487 1.00 96.62 82 GLN A CA 1
ATOM 669 C C . GLN A 1 82 ? -2.157 -2.952 -0.143 1.00 96.62 82 GLN A C 1
ATOM 671 O O . GLN A 1 82 ? -1.242 -3.570 0.402 1.00 96.62 82 GLN A O 1
ATOM 676 N N . ALA A 1 83 ? -2.709 -1.879 0.410 1.00 97.50 83 ALA A N 1
ATOM 677 C CA . ALA A 1 83 ? -2.309 -1.359 1.712 1.00 97.50 83 ALA A CA 1
ATOM 678 C C . ALA A 1 83 ? -3.526 -1.144 2.612 1.00 97.50 83 ALA A C 1
ATOM 680 O O . ALA A 1 83 ? -4.573 -0.678 2.164 1.00 97.50 83 ALA A O 1
ATOM 681 N N . GLU A 1 84 ? -3.375 -1.452 3.893 1.00 97.56 84 GLU A N 1
ATOM 682 C CA . GLU A 1 84 ? -4.365 -1.161 4.922 1.00 97.56 84 GLU A CA 1
ATOM 683 C C . GLU A 1 84 ? -3.724 -0.321 6.022 1.00 97.56 84 GLU A C 1
ATOM 685 O O . GLU A 1 84 ? -2.546 -0.487 6.354 1.00 97.56 84 GLU A O 1
ATOM 690 N N . GLU A 1 85 ? -4.488 0.622 6.564 1.00 96.25 85 GLU A N 1
ATOM 691 C CA . GLU A 1 85 ? -4.016 1.483 7.642 1.00 96.25 85 GLU A CA 1
ATOM 692 C C . GLU A 1 85 ? -5.180 1.986 8.500 1.00 96.25 85 GLU A C 1
ATOM 694 O O . GLU A 1 85 ? -6.199 2.448 7.999 1.00 96.25 85 GLU A O 1
ATOM 699 N N . LEU A 1 86 ? -5.005 1.950 9.820 1.00 94.38 86 LEU A N 1
ATOM 700 C CA . LEU A 1 86 ? -6.031 2.352 10.783 1.00 94.38 86 LEU A CA 1
ATOM 701 C C . LEU A 1 86 ? -6.050 3.869 11.027 1.00 94.38 86 LEU A C 1
ATOM 703 O O . LEU A 1 86 ? -7.007 4.417 11.573 1.00 94.38 86 LEU A O 1
ATOM 707 N N . SER A 1 87 ? -4.950 4.573 10.772 1.00 91.25 87 SER A N 1
ATOM 708 C CA . SER A 1 87 ? -4.788 5.968 11.165 1.00 91.25 87 SER A CA 1
ATOM 709 C C . SER A 1 87 ? -5.206 6.994 10.125 1.00 91.25 87 SER A C 1
ATOM 711 O O . SER A 1 87 ? -4.538 7.164 9.109 1.00 91.25 87 SER A O 1
ATOM 713 N N . ASP A 1 88 ? -6.176 7.836 10.501 1.00 92.06 88 ASP A N 1
ATOM 714 C CA . ASP A 1 88 ? -6.567 9.040 9.754 1.00 92.06 88 ASP A CA 1
ATOM 715 C C . ASP A 1 88 ? -5.385 9.958 9.432 1.00 92.06 88 ASP A C 1
ATOM 717 O O . ASP A 1 88 ? -5.371 10.636 8.410 1.00 92.06 88 ASP A O 1
ATOM 721 N N . ARG A 1 89 ? -4.372 9.997 10.308 1.00 91.62 89 ARG A N 1
ATOM 722 C CA . ARG A 1 89 ? -3.196 10.852 10.102 1.00 91.62 89 ARG A CA 1
ATOM 723 C C . ARG A 1 89 ? -2.215 10.271 9.096 1.00 91.62 89 ARG A C 1
ATOM 725 O O . ARG A 1 89 ? -1.476 11.041 8.499 1.00 91.62 89 ARG A O 1
ATOM 732 N N . ALA A 1 90 ? -2.175 8.952 8.931 1.00 92.44 90 ALA A N 1
ATOM 733 C CA . ALA A 1 90 ? -1.248 8.286 8.021 1.00 92.44 90 ALA A CA 1
ATOM 734 C C . ALA A 1 90 ? -1.812 8.185 6.595 1.00 92.44 9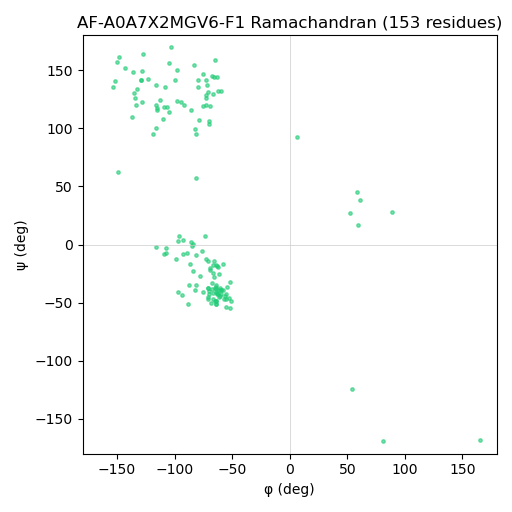0 ALA A C 1
ATOM 736 O O . ALA A 1 90 ? -1.058 8.347 5.634 1.00 92.44 90 ALA A O 1
ATOM 737 N N . ILE A 1 91 ? -3.132 8.007 6.464 1.00 95.38 91 ILE A N 1
ATOM 738 C CA . ILE A 1 91 ? -3.830 7.821 5.184 1.00 95.38 91 ILE A CA 1
ATOM 739 C C . ILE A 1 91 ? -3.484 8.896 4.133 1.00 95.38 91 ILE A C 1
ATOM 741 O O . ILE A 1 91 ? -3.100 8.508 3.030 1.00 95.38 91 ILE A O 1
ATOM 745 N N . PRO A 1 92 ? -3.507 10.217 4.420 1.00 96.25 92 PRO A N 1
ATOM 746 C CA . PRO A 1 92 ? -3.152 11.228 3.420 1.00 96.25 92 PRO A CA 1
ATOM 747 C C . PRO A 1 92 ? -1.723 11.082 2.885 1.00 96.25 92 PRO A C 1
ATOM 749 O O . PRO A 1 92 ? -1.490 11.246 1.689 1.00 96.25 92 PRO A O 1
ATOM 752 N N . PHE A 1 93 ? -0.763 10.735 3.749 1.00 95.88 93 PHE A N 1
ATOM 753 C CA . PHE A 1 93 ? 0.625 10.518 3.336 1.00 95.88 93 PHE A CA 1
ATOM 754 C C . PHE A 1 93 ? 0.780 9.239 2.524 1.00 95.88 93 PHE A C 1
ATOM 756 O O . PHE A 1 93 ? 1.561 9.218 1.577 1.00 95.88 93 PHE A O 1
ATOM 763 N N . LEU A 1 94 ? 0.042 8.188 2.878 1.00 96.62 94 LEU A N 1
ATOM 764 C CA . LEU A 1 94 ? 0.037 6.933 2.139 1.00 96.62 94 LEU A CA 1
ATOM 765 C C . LEU A 1 94 ? -0.535 7.125 0.726 1.00 96.62 94 LEU A C 1
ATOM 767 O O . LEU A 1 94 ? 0.125 6.756 -0.245 1.00 96.62 94 LEU A O 1
ATOM 771 N N . ILE A 1 95 ? -1.691 7.792 0.609 1.00 97.44 95 ILE A N 1
ATOM 772 C CA . ILE A 1 95 ? -2.305 8.175 -0.674 1.00 97.44 95 ILE A CA 1
ATOM 773 C C . ILE A 1 95 ? -1.318 8.990 -1.503 1.00 97.44 95 ILE A C 1
ATOM 775 O O . ILE A 1 95 ? -1.018 8.625 -2.639 1.00 97.44 95 ILE A O 1
ATOM 779 N N . PHE A 1 96 ? -0.769 10.063 -0.922 1.00 96.75 96 PHE A N 1
ATOM 780 C CA . PHE A 1 96 ? 0.211 10.909 -1.596 1.00 96.75 96 PHE A CA 1
ATOM 781 C C . PHE A 1 96 ? 1.403 10.085 -2.086 1.00 96.75 96 PHE A C 1
ATOM 783 O O . PHE A 1 96 ? 1.796 10.196 -3.244 1.00 96.75 96 PHE A O 1
ATOM 790 N N . ASN A 1 97 ? 1.948 9.208 -1.241 1.00 95.75 97 ASN A N 1
ATOM 791 C CA . ASN A 1 97 ? 3.114 8.410 -1.583 1.00 95.75 97 ASN A CA 1
ATOM 792 C C . ASN A 1 97 ? 2.868 7.422 -2.725 1.00 95.75 97 ASN A C 1
ATOM 794 O O . ASN A 1 97 ? 3.777 7.234 -3.538 1.00 95.75 97 ASN A O 1
ATOM 798 N N . MET A 1 98 ? 1.684 6.815 -2.792 1.00 95.44 98 MET A N 1
ATOM 799 C CA . MET A 1 98 ? 1.302 5.940 -3.902 1.00 95.44 98 MET A CA 1
ATOM 800 C C . MET A 1 98 ? 1.055 6.742 -5.183 1.00 95.44 98 MET A C 1
ATOM 802 O O . MET A 1 98 ? 1.592 6.387 -6.234 1.00 95.44 98 MET A O 1
ATOM 806 N N . ALA A 1 99 ? 0.328 7.859 -5.086 1.00 94.50 99 ALA A N 1
ATOM 807 C CA . ALA A 1 99 ? -0.036 8.689 -6.229 1.00 94.50 99 ALA A CA 1
ATOM 808 C C . ALA A 1 99 ? 1.182 9.313 -6.924 1.00 94.50 99 ALA A C 1
ATOM 810 O O . ALA A 1 99 ? 1.341 9.167 -8.136 1.00 94.50 99 ALA A O 1
ATOM 811 N N . ILE A 1 100 ? 2.105 9.932 -6.173 1.00 92.31 100 ILE A N 1
ATOM 812 C CA . ILE A 1 100 ? 3.284 10.581 -6.779 1.00 92.31 100 ILE A CA 1
ATOM 813 C C . ILE A 1 100 ? 4.262 9.594 -7.428 1.00 92.31 100 ILE A C 1
ATOM 815 O O . ILE A 1 100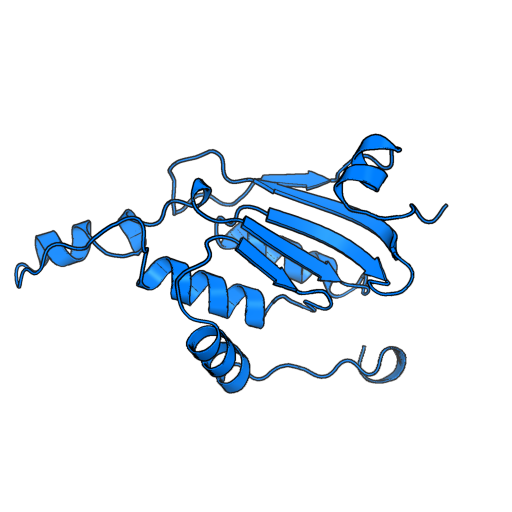 ? 5.130 9.999 -8.195 1.00 92.31 100 ILE A O 1
ATOM 819 N N . ARG A 1 101 ? 4.167 8.304 -7.085 1.00 90.94 101 ARG A N 1
ATOM 820 C CA . ARG A 1 101 ? 5.038 7.237 -7.601 1.00 90.94 101 ARG A CA 1
ATOM 821 C C . ARG A 1 101 ? 4.418 6.481 -8.774 1.00 90.94 101 ARG A C 1
ATOM 823 O O . ARG A 1 101 ? 5.028 5.520 -9.247 1.00 90.94 101 ARG A O 1
ATOM 830 N N . GLY A 1 102 ? 3.231 6.895 -9.224 1.00 90.12 102 GLY A N 1
ATOM 831 C CA . GLY A 1 102 ? 2.538 6.257 -10.337 1.00 90.12 102 GLY A CA 1
ATOM 832 C C . GLY A 1 102 ? 2.208 4.794 -10.038 1.00 90.12 102 GLY A C 1
ATOM 833 O O . GLY A 1 102 ? 2.414 3.945 -10.896 1.00 90.12 102 GLY A O 1
ATOM 834 N N . MET A 1 103 ? 1.819 4.458 -8.805 1.00 92.19 103 MET A N 1
ATOM 835 C CA . MET A 1 103 ? 1.470 3.082 -8.431 1.00 92.19 103 MET A CA 1
ATOM 836 C C . MET A 1 103 ? 0.027 2.730 -8.799 1.00 92.19 103 MET A C 1
ATOM 838 O O . MET A 1 103 ? -0.833 3.607 -8.810 1.00 92.19 103 MET A O 1
ATOM 842 N N . ASN A 1 104 ? -0.239 1.437 -8.996 1.00 93.81 104 ASN A N 1
ATOM 843 C CA . ASN A 1 104 ? -1.591 0.882 -9.072 1.00 93.81 104 ASN A CA 1
ATOM 844 C C . ASN A 1 104 ? -1.891 0.062 -7.824 1.00 93.81 104 ASN A C 1
ATOM 846 O O . ASN A 1 104 ? -1.053 -0.723 -7.378 1.00 93.81 104 ASN A O 1
ATOM 850 N N . GLY A 1 105 ? -3.071 0.231 -7.243 1.00 95.75 105 GLY A N 1
ATOM 851 C CA . GLY A 1 105 ? -3.404 -0.483 -6.022 1.00 95.75 105 GLY A CA 1
ATOM 852 C C . GLY A 1 105 ? -4.620 0.056 -5.299 1.00 95.75 105 GLY A C 1
ATOM 853 O O . GLY A 1 105 ? -5.346 0.902 -5.819 1.00 95.75 105 GLY A O 1
ATOM 854 N N . SER A 1 106 ? -4.817 -0.404 -4.068 1.00 97.38 106 SER A N 1
ATOM 855 C CA . SER A 1 106 ? -5.860 0.142 -3.207 1.00 97.38 106 SER A CA 1
ATOM 856 C C . SER A 1 106 ? -5.371 0.367 -1.782 1.00 97.38 106 SER A C 1
ATOM 858 O O . SER A 1 106 ? -4.493 -0.340 -1.281 1.00 97.38 106 SER A O 1
ATOM 860 N N . ILE A 1 107 ? -5.938 1.391 -1.151 1.00 98.19 107 ILE A N 1
ATOM 861 C CA . ILE A 1 107 ? -5.708 1.746 0.245 1.00 98.19 107 ILE A CA 1
ATOM 862 C C . ILE A 1 107 ? -7.031 1.574 0.972 1.00 98.19 107 ILE A C 1
ATOM 864 O O . ILE A 1 107 ? -7.999 2.254 0.641 1.00 98.19 107 ILE A O 1
ATOM 868 N N . THR A 1 108 ? -7.074 0.709 1.977 1.00 97.88 108 THR A N 1
ATOM 869 C CA . THR A 1 108 ? -8.259 0.544 2.825 1.00 97.88 108 THR A CA 1
ATOM 870 C C . THR A 1 108 ? -7.970 1.112 4.203 1.00 97.88 108 THR A C 1
ATOM 872 O O . THR A 1 108 ? -7.058 0.667 4.899 1.00 97.88 108 THR A O 1
ATOM 875 N N . GLN A 1 109 ? -8.727 2.131 4.600 1.00 97.31 109 GLN A N 1
ATOM 876 C CA . GLN A 1 109 ? -8.653 2.664 5.946 1.00 97.31 109 GLN A CA 1
ATOM 877 C C . GLN A 1 109 ? -9.486 1.781 6.872 1.00 97.31 109 GLN A C 1
ATOM 879 O O . GLN A 1 109 ? -10.702 1.961 6.962 1.00 97.31 109 GLN A O 1
ATOM 884 N N . CYS A 1 110 ? -8.849 0.821 7.535 1.00 96.06 110 CYS A N 1
ATOM 885 C CA . CYS A 1 110 ? -9.539 -0.153 8.370 1.00 96.06 110 CYS A CA 1
ATOM 886 C C . CYS A 1 110 ? -8.713 -0.618 9.566 1.00 96.06 110 CYS A C 1
ATOM 888 O O . CYS A 1 110 ? -7.487 -0.515 9.595 1.00 96.06 110 CYS A O 1
ATOM 890 N N . ASP A 1 111 ? -9.408 -1.193 10.543 1.00 95.31 111 ASP A N 1
ATOM 891 C CA . ASP A 1 111 ? -8.802 -2.135 11.474 1.00 95.31 111 ASP A CA 1
ATOM 892 C C . ASP A 1 111 ? -8.682 -3.492 10.777 1.00 95.31 111 ASP A C 1
ATOM 894 O O . ASP A 1 111 ? -9.670 -4.195 10.559 1.00 95.31 111 ASP A O 1
ATOM 898 N N . SER A 1 112 ? -7.456 -3.859 10.423 1.00 94.44 112 SER A N 1
ATOM 899 C CA . SER A 1 112 ? -7.145 -5.060 9.646 1.00 94.44 112 SER A CA 1
ATOM 900 C C . SER A 1 112 ? -7.534 -6.363 10.353 1.00 94.44 112 SER A C 1
ATOM 902 O O . SER A 1 112 ? -7.683 -7.382 9.679 1.00 94.44 112 SER A O 1
ATOM 904 N N . LEU A 1 113 ? -7.730 -6.343 11.682 1.00 94.19 113 LEU A N 1
ATOM 905 C CA . LEU A 1 113 ? -8.167 -7.503 12.466 1.00 94.19 113 LEU A CA 1
ATOM 906 C C . LEU A 1 113 ? -9.691 -7.615 12.529 1.00 94.19 113 LEU A C 1
ATOM 908 O O . LEU A 1 113 ? -10.237 -8.679 12.249 1.00 94.19 113 LEU A O 1
ATOM 912 N N . SER A 1 114 ? -10.384 -6.534 12.900 1.00 95.31 114 SER A N 1
ATOM 913 C CA . SER A 1 114 ? -11.854 -6.539 12.997 1.00 95.31 114 SER A CA 1
ATOM 914 C C . SER A 1 114 ? -12.556 -6.346 11.651 1.00 95.31 114 SER A C 1
ATOM 916 O O . SER A 1 114 ? -13.774 -6.494 11.571 1.00 95.31 114 SER A O 1
ATOM 918 N N . ARG A 1 115 ? -11.795 -6.011 10.601 1.00 96.44 115 ARG A N 1
ATOM 919 C CA . ARG A 1 115 ? -12.261 -5.689 9.245 1.00 96.44 115 ARG A CA 1
ATOM 920 C C . ARG A 1 115 ? -13.221 -4.501 9.182 1.00 96.44 115 ARG A C 1
ATOM 922 O O . ARG A 1 115 ? -13.870 -4.303 8.162 1.00 96.44 115 ARG A O 1
ATOM 929 N N . LYS A 1 116 ? -13.290 -3.679 10.232 1.00 96.56 116 LYS A N 1
ATOM 930 C CA . LYS A 1 116 ? -14.067 -2.436 10.230 1.00 96.56 116 LYS A CA 1
ATOM 931 C C . LYS A 1 116 ? -13.345 -1.370 9.418 1.00 96.56 116 LYS A C 1
ATOM 933 O O . LYS A 1 116 ? -12.217 -1.010 9.759 1.00 96.56 116 LYS A O 1
ATOM 938 N N . ALA A 1 117 ? -13.979 -0.879 8.360 1.00 96.69 117 ALA A N 1
ATOM 939 C CA . ALA A 1 117 ? -13.411 0.092 7.434 1.00 96.69 117 ALA A CA 1
ATOM 940 C C . ALA A 1 117 ? -14.169 1.416 7.462 1.00 96.69 117 ALA A C 1
ATOM 942 O O . ALA A 1 117 ? -15.395 1.454 7.431 1.00 96.69 117 ALA A O 1
ATOM 943 N N . THR A 1 118 ? -13.430 2.519 7.449 1.00 95.88 118 THR A N 1
ATOM 944 C CA . THR A 1 118 ? -14.005 3.867 7.408 1.00 95.88 118 THR A CA 1
ATOM 945 C C . THR A 1 118 ? -14.038 4.410 5.986 1.00 95.88 118 THR A C 1
ATOM 947 O O . THR A 1 118 ? -15.007 5.062 5.607 1.00 95.88 118 THR A O 1
ATOM 950 N N . ARG A 1 119 ? -12.979 4.183 5.198 1.00 96.44 119 ARG A N 1
ATOM 951 C CA . ARG A 1 119 ? -12.804 4.709 3.831 1.00 96.44 119 ARG A CA 1
ATOM 952 C C . ARG A 1 119 ? -11.961 3.742 3.010 1.00 96.44 119 ARG A C 1
ATOM 954 O O . ARG A 1 119 ? -11.166 2.993 3.572 1.00 96.44 119 ARG A O 1
ATOM 961 N N . ALA A 1 120 ? -12.080 3.790 1.690 1.00 97.50 120 ALA A N 1
ATOM 962 C CA . ALA A 1 120 ? -11.164 3.089 0.802 1.00 97.50 120 ALA A CA 1
ATOM 963 C C . ALA A 1 120 ? -10.884 3.912 -0.452 1.00 97.50 120 ALA A C 1
ATOM 965 O O . ALA A 1 120 ? -11.713 4.709 -0.886 1.00 97.50 120 ALA A O 1
ATOM 966 N N . PHE A 1 121 ? -9.706 3.713 -1.028 1.00 97.94 121 PHE A N 1
ATOM 967 C CA . PHE A 1 121 ? -9.228 4.456 -2.182 1.00 97.94 121 PHE A CA 1
ATOM 968 C C . PHE A 1 121 ? -8.660 3.499 -3.210 1.00 97.94 121 PHE A C 1
ATOM 970 O O . PHE A 1 121 ? -7.853 2.628 -2.886 1.00 97.94 121 PHE A O 1
ATOM 977 N N . PHE A 1 122 ? -9.042 3.711 -4.456 1.00 97.31 122 PHE A N 1
ATOM 978 C CA . PHE A 1 122 ? -8.445 3.080 -5.609 1.00 97.31 122 PHE A CA 1
ATOM 979 C C . PHE A 1 122 ? -7.435 4.041 -6.235 1.00 97.31 122 PHE A C 1
ATOM 981 O O . PHE A 1 122 ? -7.758 5.187 -6.551 1.00 97.31 122 PHE A O 1
ATOM 988 N N . ILE A 1 123 ? -6.195 3.578 -6.359 1.00 95.50 123 ILE A N 1
ATOM 989 C CA . ILE A 1 123 ? -5.083 4.335 -6.923 1.00 95.50 123 ILE A CA 1
ATOM 990 C C . ILE A 1 123 ? -4.789 3.751 -8.297 1.00 95.50 123 ILE A C 1
ATOM 992 O O . ILE A 1 123 ? -4.448 2.570 -8.411 1.00 95.50 123 ILE A O 1
ATOM 996 N N . ARG A 1 124 ? -4.936 4.572 -9.337 1.00 92.50 124 ARG A N 1
ATOM 997 C CA . ARG A 1 124 ? -4.903 4.109 -10.723 1.00 92.50 124 ARG A CA 1
ATOM 998 C C . ARG A 1 124 ? -4.035 4.991 -11.604 1.00 92.50 124 ARG A C 1
ATOM 1000 O O . ARG A 1 124 ? -4.251 6.190 -11.721 1.00 92.50 124 ARG A O 1
ATOM 1007 N N . ASN A 1 125 ? -3.097 4.369 -12.291 1.00 88.94 125 ASN A N 1
ATOM 1008 C CA . ASN A 1 125 ? -2.335 4.917 -13.391 1.00 88.94 125 ASN A CA 1
ATOM 1009 C C . ASN A 1 125 ? -2.612 4.060 -14.632 1.00 88.94 125 ASN A C 1
ATOM 1011 O O . ASN A 1 125 ? -2.000 3.012 -14.852 1.00 88.94 125 ASN A O 1
ATOM 1015 N N . ASP A 1 126 ? -3.577 4.524 -15.426 1.00 79.00 126 ASP A N 1
ATOM 1016 C CA . ASP A 1 126 ? -3.974 3.906 -16.693 1.00 79.00 126 ASP A CA 1
ATOM 1017 C C . ASP A 1 126 ? -3.110 4.377 -17.863 1.00 79.00 126 ASP A C 1
ATOM 1019 O O . ASP A 1 126 ? -3.349 3.970 -18.995 1.00 79.00 126 ASP A O 1
ATOM 1023 N N . THR A 1 127 ? -2.101 5.215 -17.636 1.00 68.75 127 THR A N 1
ATOM 1024 C CA . THR A 1 127 ? -1.200 5.684 -18.694 1.00 68.75 127 THR A CA 1
ATOM 1025 C C . THR A 1 127 ? 0.085 4.858 -18.712 1.00 68.75 127 THR A C 1
ATOM 1027 O O . THR A 1 127 ? 0.541 4.385 -17.676 1.00 68.75 127 THR A O 1
ATOM 1030 N N . ASP A 1 128 ? 0.706 4.703 -19.883 1.00 61.72 128 ASP A N 1
ATOM 1031 C CA . ASP A 1 128 ? 2.092 4.216 -19.997 1.00 61.72 128 ASP A CA 1
ATOM 1032 C C . ASP A 1 128 ? 3.117 5.286 -19.559 1.00 61.72 128 ASP A C 1
ATOM 1034 O O . ASP A 1 128 ? 4.331 5.118 -19.694 1.00 61.72 128 ASP A O 1
ATOM 1038 N N . ASN A 1 129 ? 2.631 6.403 -19.009 1.00 64.50 129 ASN A N 1
ATOM 1039 C CA . ASN A 1 129 ? 3.443 7.511 -18.564 1.00 64.50 129 ASN A CA 1
ATOM 1040 C C . ASN A 1 129 ? 3.996 7.238 -17.163 1.00 64.50 129 ASN A C 1
ATOM 1042 O O . ASN A 1 129 ? 3.354 7.478 -16.140 1.00 64.50 129 ASN A O 1
ATOM 1046 N N . TYR A 1 130 ? 5.251 6.806 -17.124 1.00 60.28 130 TYR A N 1
ATOM 1047 C CA . TYR A 1 130 ? 5.997 6.587 -15.888 1.00 60.28 130 TYR A CA 1
ATOM 1048 C C . TYR A 1 130 ? 6.283 7.877 -15.084 1.00 60.28 130 TYR A C 1
ATOM 1050 O O . TYR A 1 130 ? 6.702 7.782 -13.929 1.00 60.28 130 TYR A O 1
ATOM 1058 N N . LEU A 1 131 ? 6.115 9.068 -15.684 1.00 67.56 131 LEU A N 1
ATOM 1059 C CA . LEU A 1 131 ? 6.158 10.375 -15.003 1.00 67.56 131 LEU A CA 1
ATOM 1060 C C . LEU A 1 131 ? 4.766 10.842 -14.555 1.00 67.56 131 LEU A C 1
ATOM 1062 O O . LEU A 1 131 ? 4.653 11.859 -13.873 1.00 67.56 131 LEU A O 1
ATOM 1066 N N . GLY A 1 132 ? 3.716 10.128 -14.964 1.00 75.44 132 GLY A N 1
ATOM 1067 C CA . GLY A 1 132 ? 2.342 10.411 -14.594 1.00 75.44 132 GLY A CA 1
ATOM 1068 C C . GLY A 1 132 ? 2.085 10.069 -13.132 1.00 75.44 132 GLY A C 1
ATOM 1069 O O . GLY A 1 132 ? 2.508 9.025 -12.630 1.00 75.44 132 GLY A O 1
ATOM 1070 N N . PHE A 1 133 ? 1.371 10.957 -12.448 1.00 87.88 133 PHE A N 1
ATOM 1071 C CA . PHE A 1 133 ? 0.821 10.656 -11.133 1.00 87.88 133 PHE A CA 1
ATOM 1072 C C . PHE A 1 133 ? -0.392 9.741 -11.279 1.00 87.88 133 PHE A C 1
ATOM 1074 O O . PHE A 1 133 ? -1.141 9.854 -12.250 1.00 87.88 133 PHE A O 1
ATOM 1081 N N . SER A 1 134 ? -0.599 8.856 -10.308 1.00 91.69 134 SER A N 1
ATOM 1082 C CA . SER A 1 134 ? -1.822 8.060 -10.270 1.00 91.69 134 SER A CA 1
ATOM 1083 C C . SER A 1 134 ? -3.010 8.924 -9.865 1.00 91.69 134 SER A C 1
ATOM 1085 O O . SER A 1 134 ? -2.918 9.759 -8.962 1.00 91.69 134 SER A O 1
ATOM 1087 N N . GLU A 1 135 ? -4.141 8.665 -10.501 1.00 94.06 135 GLU A N 1
ATOM 1088 C CA . GLU A 1 135 ? -5.445 9.132 -10.068 1.00 94.06 135 GLU A CA 1
ATOM 1089 C C . GLU A 1 135 ? -5.812 8.483 -8.728 1.00 94.06 135 GLU A C 1
ATOM 1091 O O . GLU A 1 135 ? -5.491 7.319 -8.471 1.00 94.06 135 GLU A O 1
ATOM 1096 N N . VAL A 1 136 ? -6.488 9.250 -7.875 1.00 96.62 136 VAL A N 1
ATOM 1097 C CA . VAL A 1 136 ? -6.989 8.797 -6.578 1.00 96.62 136 VAL A CA 1
ATOM 1098 C C . VAL A 1 136 ? -8.505 8.858 -6.619 1.00 96.62 136 VAL A C 1
ATOM 1100 O O . VAL A 1 136 ? -9.079 9.940 -6.729 1.00 96.62 136 VAL A O 1
ATOM 1103 N N . ILE A 1 137 ? -9.144 7.701 -6.508 1.00 97.12 137 ILE A N 1
ATOM 1104 C CA . ILE A 1 137 ? -10.597 7.559 -6.537 1.00 97.12 137 ILE A CA 1
ATOM 1105 C C . ILE A 1 137 ? -11.035 7.043 -5.171 1.00 97.12 137 ILE A C 1
ATOM 1107 O O . ILE A 1 137 ? -10.641 5.952 -4.766 1.00 97.12 137 ILE A O 1
ATOM 1111 N N . GLU A 1 138 ? -11.839 7.812 -4.442 1.00 97.31 138 GLU A N 1
ATOM 1112 C CA . GLU A 1 138 ? -12.475 7.305 -3.224 1.00 97.31 138 GLU A CA 1
ATOM 1113 C C . GLU A 1 138 ? -13.593 6.331 -3.605 1.00 97.31 138 GLU A C 1
ATOM 1115 O O . GLU A 1 138 ? -14.457 6.644 -4.426 1.00 97.31 138 GLU A O 1
ATOM 1120 N N . LEU A 1 139 ? -13.542 5.126 -3.043 1.00 96.69 139 LEU A N 1
ATOM 1121 C CA . LEU A 1 139 ? -14.495 4.072 -3.351 1.00 96.69 139 LEU A CA 1
ATOM 1122 C C . LEU A 1 139 ? -15.808 4.292 -2.584 1.00 96.69 139 LEU A C 1
ATOM 1124 O O . LEU A 1 139 ? -15.780 4.694 -1.416 1.00 96.69 139 LEU A O 1
ATOM 1128 N N . PRO A 1 140 ? -16.966 4.010 -3.207 1.00 96.19 140 PRO A N 1
ATOM 1129 C CA . PRO A 1 140 ? -18.249 4.126 -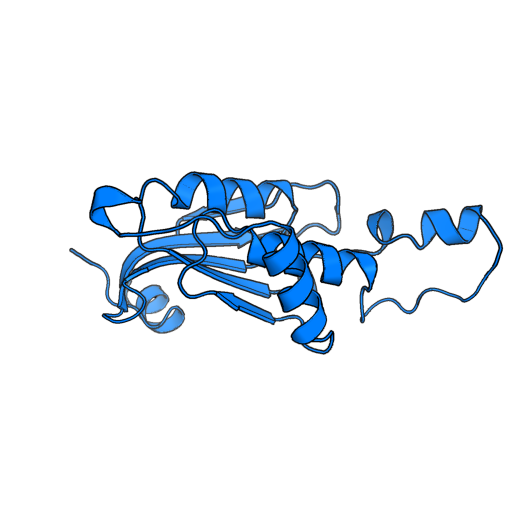2.532 1.00 96.19 140 PRO A CA 1
ATOM 1130 C C . PRO A 1 140 ? -18.381 3.076 -1.423 1.00 96.19 140 PRO A C 1
ATOM 1132 O O . PRO A 1 140 ? -17.953 1.932 -1.568 1.00 96.19 140 PRO A O 1
ATOM 1135 N N . LYS A 1 141 ? -19.048 3.451 -0.330 1.00 95.50 141 LYS A N 1
ATOM 1136 C CA . LYS A 1 141 ? -19.336 2.565 0.807 1.00 95.50 141 LYS A CA 1
ATOM 1137 C C . LYS A 1 141 ? -20.558 1.675 0.549 1.00 95.50 141 LYS A C 1
ATOM 1139 O O . LYS A 1 141 ? -21.555 1.756 1.260 1.00 95.50 141 LYS A O 1
ATOM 1144 N N . ASN A 1 142 ? -20.527 0.884 -0.518 1.00 95.69 142 ASN A N 1
ATOM 1145 C CA . ASN A 1 142 ? -21.593 -0.068 -0.837 1.00 95.69 142 ASN A CA 1
ATOM 1146 C C . ASN A 1 142 ? -21.174 -1.506 -0.479 1.00 95.69 142 ASN A C 1
ATOM 1148 O O . ASN A 1 142 ? -20.011 -1.766 -0.155 1.00 95.69 142 ASN A O 1
ATOM 1152 N N . GLN A 1 143 ? -22.133 -2.435 -0.522 1.00 94.81 143 GLN A N 1
ATOM 1153 C CA . GLN A 1 143 ? -21.876 -3.835 -0.177 1.00 94.81 143 GLN A CA 1
ATOM 1154 C C . GLN A 1 143 ? -20.891 -4.499 -1.152 1.00 94.81 143 GLN A C 1
ATOM 1156 O O . GLN A 1 143 ? -20.026 -5.247 -0.721 1.00 94.81 143 GLN A O 1
ATOM 1161 N N . GLU A 1 144 ? -20.954 -4.164 -2.442 1.00 95.88 144 GLU A N 1
ATOM 1162 C CA . GLU A 1 144 ? -20.057 -4.727 -3.462 1.00 95.88 144 GLU A CA 1
ATOM 1163 C C . GLU A 1 144 ? -18.581 -4.408 -3.179 1.00 95.88 144 GLU A C 1
ATOM 1165 O O . GLU A 1 144 ? -17.720 -5.282 -3.267 1.00 95.88 144 GLU A O 1
ATOM 1170 N N . VAL A 1 145 ? -18.276 -3.163 -2.799 1.00 95.56 145 VAL A N 1
ATOM 1171 C CA . VAL A 1 145 ? -16.915 -2.754 -2.432 1.00 95.56 145 VAL A CA 1
ATOM 1172 C C . VAL A 1 145 ? -16.509 -3.361 -1.087 1.00 95.56 145 VAL A C 1
ATOM 1174 O O . VAL A 1 145 ? -15.356 -3.763 -0.933 1.00 95.56 145 VAL A O 1
ATOM 1177 N N . ALA A 1 146 ? -17.435 -3.465 -0.128 1.00 95.25 146 ALA A N 1
ATOM 1178 C CA . ALA A 1 146 ? -17.180 -4.166 1.132 1.00 95.25 146 ALA A CA 1
ATOM 1179 C C . ALA A 1 146 ? -16.763 -5.623 0.886 1.00 95.25 146 ALA A C 1
ATOM 1181 O O . ALA A 1 146 ? -15.745 -6.062 1.419 1.00 95.25 146 ALA A O 1
ATOM 1182 N N . ASP A 1 147 ? -17.486 -6.338 0.024 1.00 96.25 147 ASP A N 1
ATOM 1183 C CA . ASP A 1 147 ? -17.194 -7.729 -0.324 1.00 96.25 147 ASP A CA 1
ATOM 1184 C C . ASP A 1 147 ? -15.863 -7.852 -1.083 1.00 96.25 147 ASP A C 1
ATOM 1186 O O . ASP A 1 147 ? -15.056 -8.730 -0.776 1.00 96.25 147 ASP A O 1
ATOM 1190 N N . LEU A 1 148 ? -15.583 -6.933 -2.019 1.00 94.75 148 LEU A N 1
ATOM 1191 C CA . LEU A 1 148 ? -14.320 -6.886 -2.768 1.00 94.75 148 LEU A CA 1
ATOM 1192 C C . LEU A 1 148 ? -13.099 -6.709 -1.854 1.00 94.75 148 LEU A C 1
ATOM 1194 O O . LEU A 1 148 ? -12.064 -7.340 -2.068 1.00 94.75 148 LEU A O 1
ATOM 1198 N N . LEU A 1 149 ? -13.205 -5.831 -0.855 1.00 94.50 149 LEU A N 1
ATOM 1199 C CA . LEU A 1 149 ? -12.124 -5.529 0.088 1.00 94.50 149 LEU A CA 1
ATOM 1200 C C . LEU A 1 149 ? -12.135 -6.454 1.319 1.00 94.50 149 LEU A C 1
ATOM 1202 O O . LEU A 1 149 ? -11.223 -6.397 2.148 1.00 94.50 149 LEU A O 1
ATOM 1206 N N . GLY A 1 150 ? -13.162 -7.294 1.464 1.00 95.25 150 GLY A N 1
ATOM 1207 C CA . GLY A 1 150 ? -13.377 -8.133 2.641 1.00 95.25 150 GLY A CA 1
ATOM 1208 C C . GLY A 1 150 ? -13.499 -7.315 3.928 1.00 95.25 150 GLY A C 1
ATOM 1209 O O . GLY A 1 150 ? -12.830 -7.628 4.914 1.00 95.25 150 GLY A O 1
ATOM 1210 N N . VAL A 1 151 ? -14.277 -6.230 3.907 1.00 96.25 151 VAL A N 1
ATOM 1211 C CA . VAL A 1 151 ? -14.472 -5.316 5.045 1.00 96.25 151 VAL A CA 1
ATOM 1212 C C . VAL A 1 151 ? -15.941 -5.093 5.376 1.00 96.25 151 VAL A C 1
ATOM 1214 O O . VAL A 1 151 ? -16.830 -5.341 4.570 1.00 96.25 151 VAL A O 1
ATOM 1217 N N . HIS A 1 152 ? -16.185 -4.571 6.571 1.00 96.06 152 HIS A N 1
ATOM 1218 C CA . HIS A 1 152 ? -17.477 -4.068 7.012 1.00 96.06 152 HIS A CA 1
ATOM 1219 C C . HIS A 1 152 ? -17.365 -2.558 7.188 1.00 96.06 152 HIS A C 1
ATOM 1221 O O . HIS A 1 152 ? -16.485 -2.089 7.913 1.00 96.06 152 HIS A O 1
ATOM 1227 N N . TRP A 1 153 ? -18.220 -1.791 6.516 1.00 95.44 153 TRP A N 1
ATOM 1228 C CA . TRP A 1 153 ? -18.219 -0.340 6.667 1.00 95.44 153 TRP A CA 1
ATOM 1229 C C . TRP A 1 153 ? -18.655 0.045 8.078 1.00 95.44 153 TRP A C 1
ATOM 1231 O O . TRP A 1 153 ? -19.669 -0.446 8.570 1.00 95.44 153 TRP A O 1
ATOM 1241 N N . ASP A 1 154 ? -17.865 0.901 8.716 1.00 88.19 154 ASP A N 1
ATOM 1242 C CA . ASP A 1 154 ? -18.265 1.581 9.942 1.00 88.19 154 ASP A CA 1
ATOM 1243 C C . ASP A 1 154 ? -19.341 2.615 9.574 1.00 88.19 154 ASP A C 1
ATOM 1245 O O . ASP A 1 154 ? -19.178 3.336 8.576 1.00 88.19 154 ASP A O 1
ATOM 1249 N N . GLU A 1 155 ? -20.443 2.610 10.330 1.00 63.94 155 GLU A N 1
ATOM 1250 C CA . GLU A 1 155 ? -21.612 3.483 10.118 1.00 63.94 155 GLU A CA 1
ATOM 1251 C C . GLU A 1 155 ? -21.247 4.976 10.150 1.00 63.94 155 GLU A C 1
ATOM 1253 O O . GLU A 1 155 ? -20.453 5.399 11.024 1.00 63.94 155 GLU A O 1
#

Nearest PDB structures (foldseek):
  3m6w-assembly1_A  TM=7.067E-01  e=1.779E-02  Thermus thermophilus HB8
  3m6u-ass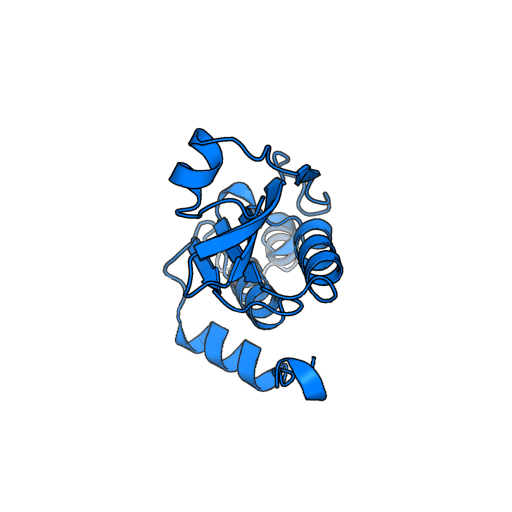embly1_A  TM=7.138E-01  e=2.778E-02  Thermus thermophilus HB8
  8cxt-assembly1_A  TM=6.036E-01  e=2.607E-02  Clostridioides difficile 630
  8cxu-assembly3_C  TM=6.374E-01  e=4.929E-02  Clostridioides difficile 630
  7lnj-assembly3_C  TM=6.137E-01  e=9.319E-02  Clostridioides difficile 630

Organism: NCBI:txid1624

InterPro domains:
  IPR003356 DNA methylase, adenine-specific [PF02384] (3-113)
  IPR029063 S-adenosyl-L-methionine-dependent methyltransferase superfamily [G3DSA:3.40.50.150] (1-127)
  IPR029063 S-adenosyl-L-methionine-dependent methyltransferase superfamily [SSF53335] (2-116)

Sequence (155 aa):
ERKSKKQDFTPISISNLVAKLVGKDKSTYYEPAAGTGSMLIAKWWNDRLKNPLYKRPETDNPLIKVLTSSIFTYDPRAYWYQAEELSDRAIPFLIFNMAIRGMNGSITQCDSLSRKATRAFFIRNDTDNYLGFSEVIELPKNQEVADLLGVHWDE

Radius of gyration: 16.92 Å; Cα contacts (8 Å, |Δi|>4): 260; chains: 1; bounding box: 50×24×47 Å

Secondary structure (DSSP, 8-state):
-TTTT------HHHHHHHHHHS-SS-SEEEETT-TTTHHHHHHHHHHHHH-TTS-------HHHHHHTSHHHH--GGG-EEEEEE--TTTHHHHHHHHHTTT--EEEEEE-TTT-EEEEEEEEE--SS-TTSPPEEEEPP-SHHHHHHHT-EE--